Protein AF-A0A3C0JS51-F1 (afdb_monomer)

Sequence (75 aa):
GAALNVIQDKVGLHGALKASLSNLYGYTSDEDGIRHAMLEKPDITFNDAKFLPVSCSAFVNYIKGKAAEANLKMK

Foldseek 3Di:
DVVLVVLCVQLPDDPVNSVVVVVLVVQQPDPLHLPDPPPDDHPDDPCRNVVVVVVVVVVVVVSVVSCVVSVHDDD

Structure (mmCIF, N/CA/C/O backbone):
data_AF-A0A3C0JS51-F1
#
_entry.id   AF-A0A3C0JS51-F1
#
loop_
_atom_site.group_PDB
_atom_site.id
_atom_site.type_symbol
_atom_site.label_atom_id
_atom_site.label_alt_id
_atom_site.label_comp_id
_atom_site.label_asym_id
_atom_site.label_entity_id
_atom_site.label_seq_id
_atom_site.pdbx_PDB_ins_code
_atom_site.Cartn_x
_atom_site.Cartn_y
_atom_site.Cartn_z
_atom_site.occupancy
_atom_site.B_iso_or_equiv
_atom_site.auth_seq_id
_atom_site.auth_comp_id
_atom_site.auth_asym_id
_atom_site.auth_atom_id
_atom_site.pdbx_PDB_model_num
ATOM 1 N N . GLY A 1 1 ? -6.339 -8.462 -2.020 1.00 62.69 1 GLY A N 1
ATOM 2 C CA . GLY A 1 1 ? -5.981 -9.603 -1.145 1.00 62.69 1 GLY A CA 1
ATOM 3 C C . GLY A 1 1 ? -6.929 -9.705 0.040 1.00 62.69 1 GLY A C 1
ATOM 4 O O . GLY A 1 1 ? -7.346 -8.671 0.549 1.00 62.69 1 GLY A O 1
ATOM 5 N N . ALA A 1 2 ? -7.261 -10.922 0.485 1.00 73.25 2 ALA A N 1
ATOM 6 C CA . ALA A 1 2 ? -8.250 -11.177 1.546 1.00 73.25 2 ALA A CA 1
ATOM 7 C C . ALA A 1 2 ? -7.927 -10.480 2.886 1.00 73.25 2 ALA A C 1
ATOM 9 O O . ALA A 1 2 ? -8.828 -9.982 3.557 1.00 73.25 2 ALA A O 1
ATOM 10 N N . ALA A 1 3 ? -6.641 -10.355 3.233 1.00 79.12 3 ALA A N 1
ATOM 11 C CA . ALA A 1 3 ? -6.202 -9.683 4.457 1.00 79.12 3 ALA A CA 1
ATOM 12 C C . ALA A 1 3 ? -6.544 -8.179 4.491 1.00 79.12 3 ALA A C 1
ATOM 14 O O . ALA A 1 3 ? -6.895 -7.656 5.544 1.00 79.12 3 ALA A O 1
ATOM 15 N N . LEU A 1 4 ? -6.505 -7.482 3.346 1.00 81.88 4 LEU A N 1
ATOM 16 C CA . LEU A 1 4 ? -6.809 -6.045 3.286 1.00 81.88 4 LEU A CA 1
ATOM 17 C C . LEU A 1 4 ? -8.285 -5.740 3.577 1.00 81.88 4 LEU A C 1
ATOM 19 O O . LEU A 1 4 ? -8.582 -4.657 4.073 1.00 81.88 4 LEU A O 1
ATOM 23 N N . ASN A 1 5 ? -9.198 -6.679 3.304 1.00 82.94 5 ASN A N 1
ATOM 24 C CA . ASN A 1 5 ? -10.614 -6.530 3.656 1.00 82.94 5 ASN A CA 1
ATOM 25 C C . ASN A 1 5 ? -10.789 -6.516 5.180 1.00 82.94 5 ASN A C 1
ATOM 27 O O . ASN A 1 5 ? -11.370 -5.591 5.727 1.00 82.94 5 ASN A O 1
ATOM 31 N N . VAL A 1 6 ? -10.172 -7.477 5.872 1.00 83.56 6 VAL A N 1
ATOM 32 C CA . VAL A 1 6 ? -10.225 -7.566 7.340 1.00 83.56 6 VAL A CA 1
ATOM 33 C C . VAL A 1 6 ? -9.608 -6.331 8.001 1.00 83.56 6 VAL A C 1
ATOM 35 O O . VAL A 1 6 ? -10.109 -5.847 9.013 1.00 83.56 6 VAL A O 1
ATOM 38 N N . ILE A 1 7 ? -8.513 -5.818 7.437 1.00 82.38 7 ILE A N 1
ATOM 39 C CA . ILE A 1 7 ? -7.866 -4.593 7.917 1.00 82.38 7 ILE A CA 1
ATOM 40 C C . ILE A 1 7 ? -8.794 -3.392 7.707 1.00 82.38 7 ILE A C 1
ATOM 42 O O . ILE A 1 7 ? -8.993 -2.618 8.636 1.00 82.38 7 ILE A O 1
ATOM 46 N N . GLN A 1 8 ? -9.404 -3.251 6.529 1.00 84.62 8 GLN A N 1
ATOM 47 C CA . GLN A 1 8 ? -10.364 -2.178 6.267 1.00 84.62 8 GLN A CA 1
ATOM 48 C C . GLN A 1 8 ? -11.485 -2.150 7.314 1.00 84.62 8 GLN A C 1
ATOM 50 O O . GLN A 1 8 ? -11.740 -1.087 7.879 1.00 84.62 8 GLN A O 1
ATOM 55 N N . ASP A 1 9 ? -12.081 -3.304 7.610 1.00 83.25 9 ASP A N 1
ATOM 56 C CA . ASP A 1 9 ? -13.219 -3.406 8.529 1.00 83.25 9 ASP A CA 1
ATOM 57 C C . ASP A 1 9 ? -12.833 -3.110 9.988 1.00 83.25 9 ASP A C 1
ATOM 59 O O . ASP A 1 9 ? -13.643 -2.593 10.753 1.00 83.25 9 ASP A O 1
ATOM 63 N N . LYS A 1 10 ? -11.59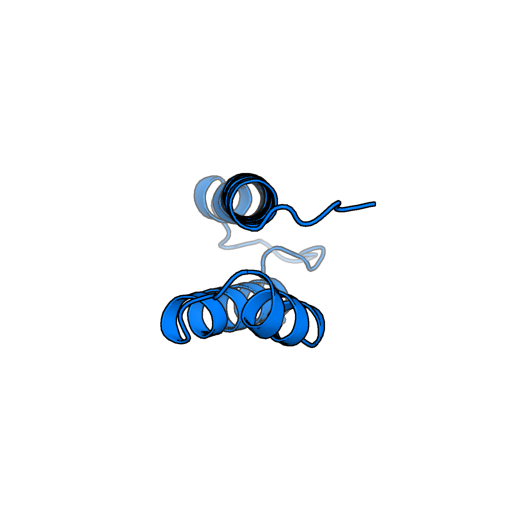2 -3.423 10.388 1.00 83.31 10 LYS A N 1
ATOM 64 C CA . LYS A 1 10 ? -11.131 -3.288 11.780 1.00 83.31 10 LYS A CA 1
ATOM 65 C C . LYS A 1 10 ? -10.457 -1.956 12.098 1.00 83.31 10 LYS A C 1
ATOM 67 O O . LYS A 1 10 ? -10.657 -1.431 13.186 1.00 83.31 10 LYS A O 1
ATOM 72 N N . VAL A 1 11 ? -9.628 -1.430 11.195 1.00 83.44 11 VAL A N 1
ATOM 73 C CA . VAL A 1 11 ? -8.825 -0.211 11.433 1.00 83.44 11 VAL A CA 1
ATOM 74 C C . VAL A 1 11 ? -9.238 0.984 10.570 1.00 83.44 11 VAL A C 1
ATOM 76 O O . VAL A 1 11 ? -8.638 2.053 10.693 1.00 83.44 11 VAL A O 1
ATOM 79 N N . GLY A 1 12 ? -10.263 0.842 9.724 1.00 81.50 12 GLY A N 1
ATOM 80 C CA . GLY A 1 12 ? -10.792 1.947 8.923 1.00 81.50 12 GLY A CA 1
ATOM 81 C C . GLY A 1 12 ? -9.832 2.376 7.816 1.00 81.50 12 GLY A C 1
ATOM 82 O O . GLY A 1 12 ? -9.417 3.532 7.745 1.00 81.50 12 GLY A O 1
ATOM 83 N N . LEU A 1 13 ? -9.444 1.435 6.954 1.00 85.56 13 LEU A N 1
ATOM 84 C CA . LEU A 1 13 ? -8.561 1.723 5.822 1.00 85.56 13 LEU A CA 1
ATOM 85 C C . LEU A 1 13 ? -9.332 2.445 4.707 1.00 85.56 13 LEU A C 1
ATOM 87 O O . LEU A 1 13 ? -10.339 1.937 4.216 1.00 85.56 13 LEU A O 1
ATOM 91 N N . HIS A 1 14 ? -8.840 3.600 4.256 1.00 89.06 14 HIS A N 1
ATOM 92 C CA . HIS A 1 14 ? -9.452 4.312 3.132 1.00 89.06 14 HIS A CA 1
ATOM 93 C C . HIS A 1 14 ? -9.436 3.451 1.855 1.00 89.06 14 HIS A C 1
ATOM 95 O O . HIS A 1 14 ? -8.419 2.831 1.528 1.00 89.06 14 HIS A O 1
ATOM 101 N N . GLY A 1 15 ? -10.535 3.448 1.092 1.00 88.69 15 GLY A N 1
ATOM 102 C CA . GLY A 1 15 ? -10.689 2.595 -0.095 1.00 88.69 15 GLY A CA 1
ATOM 103 C C . GLY A 1 15 ? -9.584 2.788 -1.141 1.00 88.69 15 GLY A C 1
ATOM 104 O O . GLY A 1 15 ? -9.066 1.813 -1.680 1.00 88.69 15 GLY A O 1
ATOM 105 N N . ALA A 1 16 ? -9.142 4.032 -1.353 1.00 89.88 16 ALA A N 1
ATOM 106 C CA . ALA A 1 16 ? -8.031 4.329 -2.263 1.00 89.88 16 ALA A CA 1
ATOM 107 C C . ALA A 1 16 ? -6.696 3.709 -1.803 1.00 89.88 16 ALA A C 1
ATOM 109 O O . ALA A 1 16 ? -5.944 3.191 -2.624 1.00 89.88 16 ALA A O 1
ATOM 110 N N . LEU A 1 17 ? -6.423 3.704 -0.492 1.00 87.75 17 LEU A N 1
ATOM 111 C CA . LEU A 1 17 ? -5.203 3.113 0.067 1.00 87.75 17 LEU A CA 1
ATOM 112 C C . LEU A 1 17 ? -5.228 1.581 -0.040 1.00 87.75 17 LEU A C 1
ATOM 114 O O . LEU A 1 17 ? -4.225 0.948 -0.350 1.00 87.75 17 LEU A O 1
ATOM 118 N N . LYS A 1 18 ? -6.394 0.962 0.151 1.00 88.44 18 LYS A N 1
ATOM 119 C CA . LYS A 1 18 ? -6.573 -0.473 -0.109 1.00 88.44 18 LYS A CA 1
ATOM 120 C C . LYS A 1 18 ? -6.319 -0.833 -1.575 1.00 88.44 18 LYS A C 1
ATOM 122 O O . LYS A 1 18 ? -5.690 -1.858 -1.857 1.00 88.44 18 LYS A O 1
ATOM 127 N N . ALA A 1 19 ? -6.847 -0.025 -2.494 1.00 90.25 19 ALA A N 1
ATOM 128 C CA . ALA A 1 19 ? -6.685 -0.237 -3.926 1.00 90.25 19 ALA A CA 1
ATOM 129 C C . ALA A 1 19 ? -5.213 -0.105 -4.340 1.00 90.25 19 ALA A C 1
ATOM 131 O O . ALA A 1 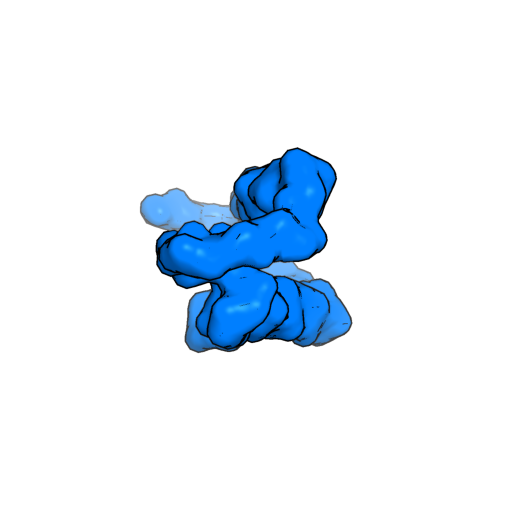19 ? -4.697 -0.994 -5.014 1.00 90.25 19 ALA A O 1
ATOM 132 N N . SER A 1 20 ? -4.507 0.925 -3.857 1.00 89.81 20 SER A N 1
ATOM 133 C CA . SER A 1 20 ? -3.082 1.107 -4.157 1.00 89.81 20 SER A CA 1
ATOM 134 C C . SER A 1 20 ? -2.228 -0.061 -3.660 1.00 89.81 20 SER A C 1
ATOM 136 O O . SER A 1 20 ? -1.393 -0.559 -4.408 1.00 89.81 20 SER A O 1
ATOM 138 N N . LEU A 1 21 ? -2.484 -0.573 -2.452 1.00 88.62 21 LEU A N 1
ATOM 139 C CA . LEU A 1 21 ? -1.780 -1.741 -1.906 1.00 88.62 21 LEU A CA 1
ATOM 140 C C . LEU A 1 21 ? -2.074 -3.027 -2.687 1.00 88.62 21 LEU A C 1
ATOM 142 O O . LEU A 1 21 ? -1.189 -3.864 -2.855 1.00 88.62 21 LEU A O 1
ATOM 146 N N . SER A 1 22 ? -3.309 -3.191 -3.170 1.00 87.81 22 SER A N 1
ATOM 147 C CA . SER A 1 22 ? -3.683 -4.345 -3.997 1.00 87.81 22 SER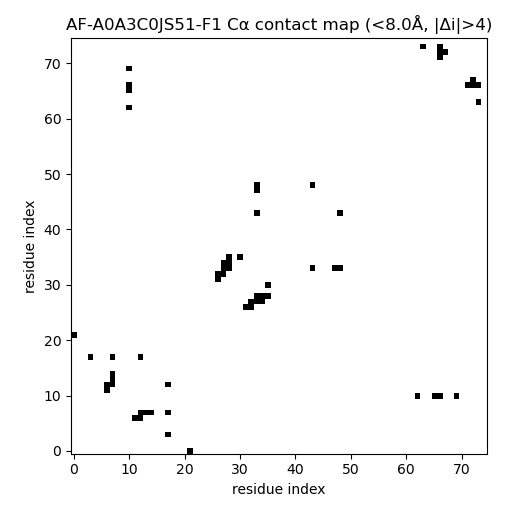 A CA 1
ATOM 148 C C . SER A 1 22 ? -2.985 -4.305 -5.356 1.00 87.81 22 SER A C 1
ATOM 150 O O . SER A 1 22 ? -2.446 -5.323 -5.783 1.00 87.81 22 SER A O 1
ATOM 152 N N . ASN A 1 23 ? -2.935 -3.130 -5.988 1.00 88.12 23 ASN A N 1
ATOM 153 C CA . ASN A 1 23 ? -2.236 -2.931 -7.257 1.00 88.12 23 ASN A CA 1
ATOM 154 C C . ASN A 1 23 ? -0.723 -3.092 -7.097 1.00 88.12 23 ASN A C 1
ATOM 156 O O . ASN A 1 23 ? -0.092 -3.730 -7.930 1.00 88.12 23 ASN A O 1
ATOM 160 N N . LEU A 1 24 ? -0.150 -2.581 -6.002 1.00 86.25 24 LEU A N 1
ATOM 161 C CA . LEU A 1 24 ? 1.266 -2.756 -5.693 1.00 86.25 24 LEU A CA 1
ATOM 162 C C . LEU A 1 24 ? 1.618 -4.237 -5.522 1.00 86.25 24 LEU A C 1
ATOM 164 O O . LEU A 1 24 ? 2.599 -4.706 -6.089 1.00 86.25 24 LEU A O 1
ATOM 168 N N . TYR A 1 25 ? 0.800 -4.992 -4.784 1.00 83.50 25 TYR A N 1
ATOM 169 C CA . TYR A 1 25 ? 0.991 -6.435 -4.656 1.00 83.50 25 TYR A CA 1
ATOM 170 C C . TYR A 1 25 ? 0.926 -7.143 -6.018 1.00 83.50 25 TYR A C 1
ATOM 172 O O . TYR A 1 25 ? 1.774 -7.994 -6.289 1.00 83.50 25 TYR A O 1
ATOM 180 N N . GLY A 1 26 ? -0.030 -6.753 -6.870 1.00 83.69 26 GLY A N 1
ATOM 181 C CA . GLY A 1 26 ? -0.155 -7.235 -8.249 1.00 83.69 26 GLY A CA 1
ATOM 182 C C . GLY A 1 26 ? 1.105 -6.975 -9.073 1.00 83.69 26 GLY A C 1
ATOM 183 O O . GLY A 1 26 ? 1.705 -7.932 -9.543 1.00 83.69 26 GLY A O 1
ATOM 184 N N . TYR A 1 27 ? 1.567 -5.721 -9.132 1.00 81.19 27 TYR A N 1
ATOM 185 C CA . TYR A 1 27 ? 2.808 -5.328 -9.817 1.00 81.19 27 TYR A CA 1
ATOM 186 C C . TYR A 1 27 ? 4.005 -6.183 -9.390 1.00 81.19 27 TYR A C 1
ATOM 188 O O . TYR A 1 27 ? 4.780 -6.643 -10.216 1.00 81.19 27 TYR A O 1
ATOM 196 N N . THR A 1 28 ? 4.144 -6.450 -8.091 1.00 77.75 28 THR A N 1
ATOM 197 C CA . THR A 1 28 ? 5.279 -7.249 -7.607 1.00 77.75 28 THR A CA 1
ATOM 198 C C . THR A 1 28 ? 5.141 -8.752 -7.817 1.00 77.75 28 THR A C 1
ATOM 200 O O . THR A 1 28 ? 6.117 -9.457 -7.589 1.0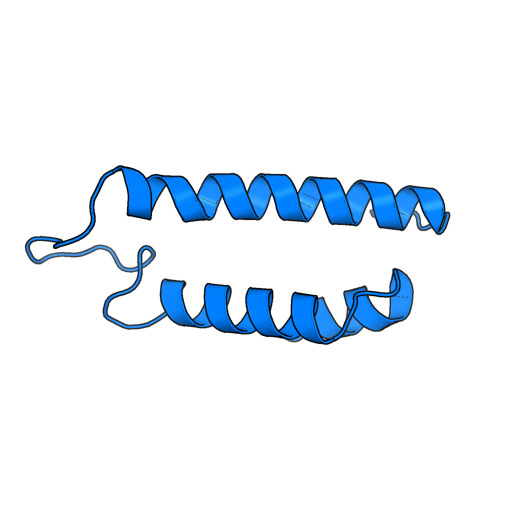0 77.75 28 THR A O 1
ATOM 203 N N . SER A 1 29 ? 3.957 -9.243 -8.188 1.00 74.69 29 SER A N 1
ATOM 204 C CA . SER A 1 29 ? 3.673 -10.674 -8.380 1.00 74.69 29 SER A CA 1
ATOM 205 C C . SER A 1 29 ? 3.557 -11.076 -9.853 1.00 74.69 29 SER A C 1
ATOM 207 O O . SER A 1 29 ? 3.532 -12.274 -10.134 1.00 74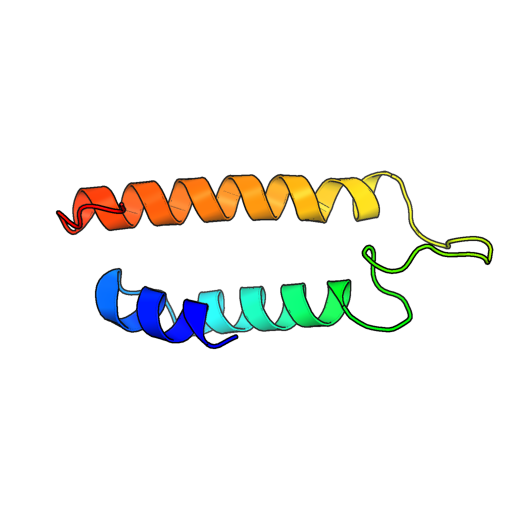.69 29 SER A O 1
ATOM 209 N N . ASP A 1 30 ? 3.457 -10.100 -10.756 1.00 73.88 30 ASP A N 1
ATOM 210 C CA . ASP A 1 30 ? 3.393 -10.304 -12.205 1.00 73.88 30 ASP A CA 1
ATOM 211 C C . ASP A 1 30 ? 4.744 -10.782 -12.774 1.00 73.88 30 ASP A C 1
ATOM 213 O O . ASP A 1 30 ? 5.762 -10.675 -12.085 1.00 73.88 30 ASP A O 1
ATOM 217 N N . GLU A 1 31 ? 4.761 -11.329 -13.995 1.00 56.03 31 GLU A N 1
ATOM 218 C CA . GLU A 1 31 ? 5.943 -11.967 -14.618 1.00 56.03 31 GLU A CA 1
ATOM 219 C C . GLU A 1 31 ? 7.165 -11.028 -14.737 1.00 56.03 31 GLU A C 1
ATOM 221 O O . GLU A 1 31 ? 8.296 -11.501 -14.644 1.00 56.03 31 GLU A O 1
ATOM 226 N N . ASP A 1 32 ? 6.955 -9.707 -14.784 1.00 60.62 32 ASP A N 1
ATOM 227 C CA . ASP A 1 32 ? 8.012 -8.672 -14.769 1.00 60.62 32 ASP A CA 1
ATOM 228 C C . ASP A 1 32 ? 8.281 -8.069 -13.369 1.00 60.62 32 ASP A C 1
ATOM 230 O O . ASP A 1 32 ? 9.009 -7.085 -13.201 1.00 60.62 32 ASP A O 1
ATOM 234 N N . GLY A 1 33 ? 7.654 -8.623 -12.332 1.00 61.06 33 GLY A N 1
ATOM 235 C CA . GLY A 1 33 ? 7.677 -8.107 -10.971 1.00 61.06 33 GLY A CA 1
ATOM 236 C C . GLY A 1 33 ? 8.923 -8.495 -10.168 1.00 61.06 33 GLY A C 1
ATOM 237 O O . GLY A 1 33 ? 9.559 -9.526 -10.362 1.00 61.06 33 GLY A O 1
ATOM 238 N N . ILE A 1 34 ? 9.211 -7.697 -9.140 1.00 68.12 34 ILE A N 1
ATOM 239 C CA . ILE A 1 34 ? 10.392 -7.782 -8.254 1.00 68.12 34 ILE A CA 1
ATOM 240 C C . ILE A 1 34 ? 10.468 -9.083 -7.398 1.00 68.12 34 ILE A C 1
ATOM 242 O O . ILE A 1 34 ? 11.354 -9.210 -6.551 1.00 68.12 34 ILE A O 1
ATOM 246 N N . ARG A 1 35 ? 9.523 -10.033 -7.522 1.00 61.47 35 ARG A N 1
ATOM 247 C CA . ARG A 1 35 ? 9.483 -11.284 -6.724 1.00 61.47 35 ARG A CA 1
ATOM 248 C C . ARG A 1 35 ? 9.938 -12.541 -7.456 1.00 61.47 35 ARG A C 1
ATOM 250 O O . ARG A 1 35 ? 10.291 -13.500 -6.769 1.00 61.47 35 ARG A O 1
ATOM 257 N N . HIS A 1 36 ? 9.895 -12.585 -8.784 1.00 60.56 36 HIS A N 1
ATOM 258 C CA . HIS A 1 36 ? 10.362 -13.767 -9.508 1.00 60.56 36 HIS A CA 1
ATOM 259 C C . HIS A 1 36 ? 11.885 -13.728 -9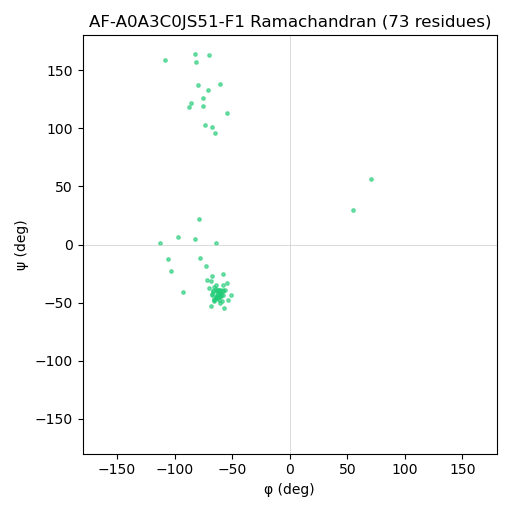.594 1.00 60.56 36 HIS A C 1
ATOM 261 O O . HIS A 1 36 ? 12.480 -12.672 -9.796 1.00 60.56 36 HIS A O 1
ATOM 267 N N . ALA A 1 37 ? 12.535 -14.872 -9.375 1.00 56.62 37 ALA A N 1
ATOM 268 C CA . ALA A 1 37 ? 13.972 -14.995 -9.574 1.00 56.62 37 ALA A CA 1
ATOM 269 C C . ALA A 1 37 ? 14.249 -14.788 -11.069 1.00 56.62 37 ALA A C 1
ATOM 271 O O . ALA A 1 37 ? 14.070 -15.705 -11.866 1.00 56.62 37 ALA A O 1
ATOM 272 N N . MET A 1 38 ? 14.599 -13.560 -11.448 1.00 60.88 38 MET A N 1
ATOM 273 C CA . MET A 1 38 ? 14.830 -13.184 -12.837 1.00 60.88 38 MET A CA 1
ATOM 274 C C . MET A 1 38 ? 16.080 -13.908 -13.345 1.00 60.88 38 MET A C 1
ATOM 276 O O . MET A 1 38 ? 17.210 -13.550 -13.017 1.00 60.88 38 MET A O 1
ATOM 280 N N . LEU A 1 39 ? 15.852 -14.989 -14.095 1.00 57.66 39 LEU A N 1
ATOM 281 C CA . LEU A 1 39 ? 16.888 -15.768 -14.778 1.00 57.66 39 LEU A CA 1
ATOM 282 C C . LEU A 1 39 ? 17.457 -15.010 -15.992 1.00 57.66 39 LEU A C 1
ATOM 284 O O . LEU A 1 39 ? 18.558 -15.320 -16.443 1.00 57.66 39 LEU A O 1
ATOM 288 N N . GLU A 1 40 ? 16.736 -13.999 -16.484 1.00 59.44 40 GLU A N 1
ATOM 289 C CA . GLU A 1 40 ? 17.155 -13.088 -17.551 1.00 59.44 40 GLU A CA 1
ATOM 290 C C . GLU A 1 40 ? 17.465 -11.685 -17.005 1.00 59.44 40 GLU A C 1
ATOM 292 O O . GLU A 1 40 ? 17.059 -11.326 -15.901 1.00 59.44 40 GLU A O 1
ATOM 297 N N . LYS A 1 41 ? 18.250 -10.905 -17.762 1.00 57.88 41 LYS A N 1
ATOM 298 C CA . LYS A 1 41 ? 18.787 -9.595 -17.358 1.00 57.88 41 LYS A CA 1
ATOM 299 C C . LYS A 1 41 ? 17.648 -8.656 -16.908 1.00 57.88 41 LYS A C 1
ATOM 301 O O . LYS A 1 41 ? 16.860 -8.253 -17.758 1.00 57.88 41 LYS A O 1
ATOM 306 N N . PRO A 1 42 ? 17.566 -8.272 -15.623 1.00 64.62 42 PRO A N 1
ATOM 307 C CA . PRO A 1 42 ? 16.525 -7.364 -15.163 1.00 64.62 42 PRO A CA 1
ATOM 308 C C . PRO A 1 42 ? 16.768 -5.950 -15.698 1.00 64.62 42 PRO A C 1
ATOM 310 O O . PRO A 1 42 ? 17.853 -5.409 -15.487 1.00 64.62 42 PRO A O 1
ATOM 313 N N . ASP A 1 43 ? 15.735 -5.303 -16.237 1.00 71.25 43 ASP A N 1
ATOM 314 C CA . ASP A 1 43 ? 15.640 -3.831 -16.293 1.00 71.25 43 ASP A CA 1
ATOM 315 C C . ASP A 1 43 ? 15.200 -3.244 -14.925 1.00 71.25 43 ASP A C 1
ATOM 317 O O . ASP A 1 43 ? 14.688 -2.131 -14.829 1.00 71.25 43 ASP A O 1
ATOM 321 N N . ILE A 1 44 ? 15.401 -3.993 -13.831 1.00 75.44 44 ILE A N 1
ATOM 322 C CA . ILE A 1 44 ? 15.129 -3.566 -12.452 1.00 75.44 44 ILE A CA 1
ATOM 323 C C . ILE A 1 44 ? 16.339 -2.811 -11.909 1.0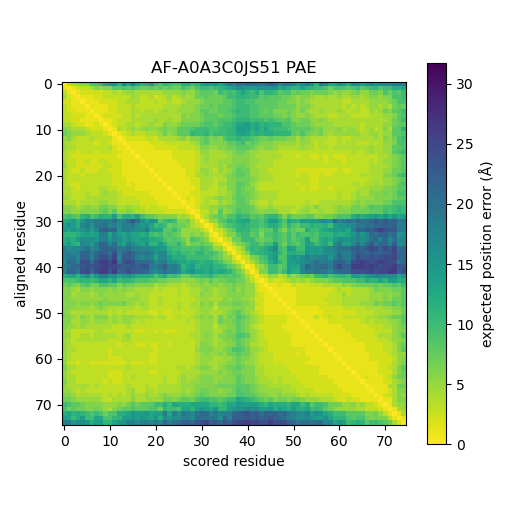0 75.44 44 ILE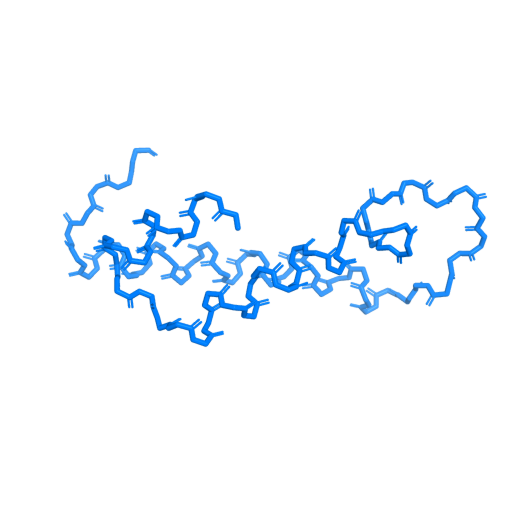 A C 1
ATOM 325 O O . ILE A 1 44 ? 17.442 -3.353 -11.794 1.00 75.44 44 ILE A O 1
ATOM 329 N N . THR A 1 45 ? 16.127 -1.565 -11.493 1.00 82.94 45 THR A N 1
ATOM 330 C CA . THR A 1 45 ? 17.159 -0.798 -10.798 1.00 82.94 45 THR A CA 1
ATOM 331 C C . THR A 1 45 ? 17.196 -1.147 -9.310 1.00 82.94 45 THR A C 1
ATOM 333 O O . THR A 1 45 ? 16.243 -1.664 -8.721 1.00 82.94 45 THR A O 1
ATOM 336 N N . PHE A 1 46 ? 18.289 -0.780 -8.640 1.00 84.06 46 PHE A N 1
ATOM 337 C CA . PHE A 1 46 ? 18.361 -0.852 -7.178 1.00 84.06 46 PHE A CA 1
ATOM 338 C C . PHE A 1 46 ? 17.214 -0.085 -6.493 1.00 84.06 46 PHE A C 1
ATOM 340 O O . PHE A 1 46 ? 16.742 -0.496 -5.432 1.00 84.06 46 PHE A O 1
ATOM 347 N N . ASN A 1 47 ? 16.749 1.016 -7.093 1.00 85.31 47 ASN A N 1
ATOM 348 C CA . ASN A 1 47 ? 15.656 1.810 -6.539 1.00 85.31 47 ASN A CA 1
ATOM 349 C C . ASN A 1 47 ? 14.331 1.043 -6.579 1.00 85.31 47 ASN A C 1
ATOM 351 O O . ASN A 1 47 ? 13.620 1.030 -5.572 1.00 85.31 47 ASN A O 1
ATOM 355 N N . ASP A 1 48 ? 14.047 0.354 -7.684 1.00 81.00 48 ASP A N 1
ATOM 356 C CA . ASP A 1 48 ? 12.846 -0.473 -7.836 1.00 81.00 48 ASP A CA 1
ATOM 357 C C . ASP A 1 48 ? 12.865 -1.624 -6.824 1.00 81.00 48 ASP A C 1
ATOM 359 O O . ASP A 1 48 ? 11.912 -1.813 -6.066 1.00 81.00 48 ASP A O 1
ATOM 363 N N . ALA A 1 49 ? 14.008 -2.310 -6.697 1.00 82.31 49 ALA A N 1
ATOM 364 C CA . ALA A 1 49 ? 14.191 -3.382 -5.721 1.00 82.31 49 ALA A CA 1
ATOM 365 C C . ALA A 1 49 ? 14.015 -2.907 -4.266 1.00 82.31 49 ALA A C 1
ATOM 367 O O . ALA A 1 49 ? 13.408 -3.594 -3.440 1.00 82.31 49 ALA A O 1
ATOM 368 N N . LYS A 1 50 ? 14.520 -1.711 -3.937 1.00 86.12 50 LYS A N 1
ATOM 369 C CA . LYS A 1 50 ? 14.425 -1.125 -2.592 1.00 86.12 50 LYS A CA 1
ATOM 370 C C . LYS A 1 50 ? 13.012 -0.656 -2.246 1.00 86.12 50 LYS A C 1
ATOM 372 O O . LYS A 1 50 ? 12.640 -0.662 -1.068 1.00 86.12 50 LYS A O 1
ATOM 377 N N . PHE A 1 51 ? 12.231 -0.237 -3.237 1.00 85.94 51 PHE A N 1
ATOM 378 C CA . PHE A 1 51 ? 10.914 0.352 -3.022 1.00 85.94 51 PHE A CA 1
ATOM 379 C C . PHE A 1 51 ? 9.968 -0.587 -2.264 1.00 85.94 51 PHE A C 1
ATOM 381 O O . PHE A 1 51 ? 9.288 -0.157 -1.325 1.00 85.94 51 PHE A O 1
ATOM 388 N N . LEU A 1 52 ? 9.949 -1.874 -2.619 1.00 84.12 52 LEU A N 1
ATOM 389 C CA . LEU A 1 52 ? 8.999 -2.827 -2.050 1.00 84.12 52 LEU A CA 1
ATOM 390 C C . LEU A 1 52 ? 9.249 -3.122 -0.555 1.00 84.12 52 LEU A C 1
ATOM 392 O O . LEU A 1 52 ? 8.309 -2.942 0.227 1.00 84.12 52 LEU A O 1
ATOM 396 N N . PRO A 1 53 ? 10.462 -3.509 -0.099 1.00 85.44 53 PRO A N 1
ATOM 397 C CA . PRO A 1 53 ? 10.734 -3.719 1.326 1.00 85.44 53 PRO A CA 1
ATOM 398 C C . PRO A 1 53 ? 10.467 -2.480 2.191 1.00 85.44 53 PRO A C 1
ATOM 400 O O . PRO A 1 53 ? 9.914 -2.593 3.290 1.00 85.44 53 PRO A O 1
ATOM 403 N N . VAL A 1 54 ? 10.820 -1.290 1.692 1.00 91.62 54 VAL A N 1
ATOM 404 C CA . VAL A 1 54 ? 10.587 -0.023 2.405 1.00 91.62 54 VAL A CA 1
ATOM 405 C C . VAL A 1 54 ? 9.090 0.256 2.535 1.00 91.62 54 VAL A C 1
ATOM 407 O O . VAL A 1 54 ? 8.611 0.521 3.639 1.00 91.62 54 VAL A O 1
ATOM 410 N N . SER A 1 55 ? 8.335 0.124 1.443 1.00 90.38 55 SER A N 1
ATOM 411 C CA . SER A 1 55 ? 6.883 0.339 1.435 1.00 90.38 55 SER A CA 1
ATOM 412 C C . SER A 1 55 ? 6.149 -0.657 2.337 1.00 90.38 55 SER A C 1
ATOM 414 O O . SER A 1 55 ? 5.252 -0.268 3.084 1.00 90.38 55 SER A O 1
ATOM 416 N N . CYS A 1 56 ? 6.569 -1.928 2.351 1.00 87.50 56 CYS A N 1
ATOM 417 C CA . CYS A 1 56 ? 6.023 -2.942 3.258 1.00 87.50 56 CYS A CA 1
ATOM 418 C C . CYS A 1 56 ? 6.281 -2.589 4.727 1.00 87.50 56 CYS A C 1
ATOM 420 O O . CYS A 1 56 ? 5.378 -2.693 5.558 1.00 87.50 56 CYS A O 1
ATOM 422 N N . SER A 1 57 ? 7.495 -2.137 5.047 1.00 92.00 57 SER A N 1
ATOM 423 C CA . SER A 1 57 ? 7.868 -1.739 6.410 1.00 92.00 57 SER A CA 1
ATOM 424 C C . SER A 1 57 ? 7.048 -0.539 6.887 1.00 92.00 57 SER A C 1
ATOM 426 O O . SER A 1 57 ? 6.493 -0.558 7.988 1.00 92.00 57 SER A O 1
ATOM 428 N N . ALA A 1 58 ? 6.912 0.483 6.038 1.00 92.69 58 ALA A N 1
ATOM 429 C CA . ALA A 1 58 ? 6.080 1.649 6.315 1.00 92.69 58 ALA A CA 1
ATOM 430 C C . ALA A 1 58 ? 4.608 1.258 6.520 1.00 92.69 58 ALA A C 1
ATOM 432 O O . ALA A 1 58 ? 3.984 1.689 7.490 1.00 92.69 58 ALA A O 1
ATOM 433 N N . PHE A 1 59 ? 4.072 0.386 5.662 1.00 89.00 59 PHE A N 1
ATOM 434 C CA . PHE A 1 59 ? 2.698 -0.099 5.761 1.00 89.00 59 PHE A CA 1
ATOM 435 C C . PHE A 1 59 ? 2.434 -0.857 7.068 1.00 89.00 59 PHE A C 1
ATOM 437 O O . PHE A 1 59 ? 1.462 -0.563 7.761 1.00 89.00 59 PHE A O 1
ATOM 444 N N . VAL A 1 60 ? 3.305 -1.795 7.451 1.00 89.25 60 VAL A N 1
ATOM 445 C CA . VAL A 1 60 ? 3.153 -2.546 8.709 1.00 89.25 60 VAL A CA 1
ATOM 446 C C . VAL A 1 60 ? 3.173 -1.605 9.913 1.00 89.25 60 VAL A C 1
ATOM 448 O O . VAL A 1 60 ? 2.349 -1.753 10.817 1.00 89.25 60 VAL A O 1
ATOM 451 N N . ASN A 1 61 ? 4.073 -0.620 9.922 1.00 92.12 61 ASN A N 1
ATOM 452 C CA . ASN A 1 61 ? 4.130 0.378 10.990 1.00 92.12 61 ASN A CA 1
ATOM 453 C C . ASN A 1 61 ? 2.858 1.231 11.048 1.00 92.12 61 ASN A C 1
ATOM 455 O O . ASN A 1 61 ? 2.316 1.439 12.133 1.00 92.12 61 ASN A O 1
ATOM 459 N N . TYR A 1 62 ? 2.335 1.654 9.896 1.00 90.44 62 TYR A N 1
ATOM 460 C CA . TYR A 1 62 ? 1.066 2.373 9.816 1.00 90.44 62 TYR A CA 1
ATOM 461 C C . TYR A 1 62 ? -0.094 1.551 10.395 1.00 90.44 62 TYR A C 1
ATOM 463 O O . TYR A 1 62 ? -0.827 2.040 11.252 1.00 90.44 62 TYR A O 1
ATOM 471 N N . ILE A 1 63 ? -0.228 0.278 10.001 1.00 88.31 63 ILE A N 1
ATOM 472 C CA . ILE A 1 63 ? -1.287 -0.602 10.519 1.00 88.31 63 ILE A CA 1
ATOM 473 C C . ILE A 1 63 ? -1.149 -0.827 12.025 1.00 88.31 63 ILE A C 1
ATOM 475 O O . ILE A 1 63 ? -2.158 -0.812 12.726 1.00 88.31 63 ILE A O 1
ATOM 479 N N . LYS A 1 64 ? 0.074 -0.980 12.547 1.00 88.88 64 LYS A N 1
ATOM 480 C CA . LYS A 1 64 ? 0.311 -1.061 13.997 1.00 88.88 64 LYS A CA 1
ATOM 481 C C . LYS A 1 64 ? -0.156 0.198 14.728 1.00 88.88 64 LYS A C 1
ATOM 483 O O . LYS A 1 64 ? -0.824 0.071 15.750 1.00 88.88 64 LYS A O 1
ATOM 488 N N . GLY A 1 65 ? 0.137 1.383 14.191 1.00 91.06 65 GLY A N 1
ATOM 489 C CA . GLY A 1 65 ? -0.342 2.654 14.743 1.00 91.06 65 GLY A CA 1
ATOM 490 C C . GLY A 1 65 ? -1.868 2.736 14.757 1.00 91.06 65 GLY A C 1
ATOM 491 O O . GLY A 1 65 ? -2.467 2.945 15.809 1.00 91.06 65 GLY A O 1
ATOM 492 N N . LYS A 1 66 ? -2.511 2.448 13.618 1.00 88.12 66 LYS A N 1
ATOM 493 C CA . LYS A 1 66 ? -3.979 2.421 13.513 1.00 88.12 66 LYS A CA 1
ATOM 494 C C . LYS A 1 66 ? -4.622 1.392 14.446 1.00 88.12 66 LYS A C 1
ATOM 496 O O . LYS A 1 66 ? -5.666 1.665 15.029 1.00 88.12 66 LYS A O 1
ATOM 501 N N . ALA A 1 67 ? -4.011 0.219 14.604 1.00 86.81 67 ALA A N 1
ATOM 502 C CA . ALA A 1 67 ? -4.495 -0.808 15.520 1.00 86.81 67 ALA A CA 1
ATOM 503 C C . ALA A 1 67 ? -4.391 -0.362 16.986 1.00 86.81 67 ALA A C 1
ATOM 505 O O . ALA A 1 67 ? -5.322 -0.604 17.753 1.00 86.81 67 ALA A O 1
ATOM 506 N N . ALA A 1 68 ? -3.306 0.324 17.361 1.00 88.31 68 ALA A N 1
ATOM 507 C CA . ALA A 1 68 ? -3.142 0.890 18.697 1.00 88.31 68 ALA A CA 1
ATOM 508 C C . ALA A 1 68 ? -4.190 1.979 18.991 1.00 88.31 68 ALA A C 1
ATOM 510 O O . ALA A 1 68 ? -4.833 1.925 20.035 1.00 88.31 68 ALA A O 1
ATOM 511 N N . GLU A 1 69 ? -4.433 2.900 18.049 1.00 87.94 69 GLU A N 1
ATOM 512 C CA . GLU A 1 69 ? -5.503 3.912 18.145 1.00 87.94 69 GLU A CA 1
ATOM 513 C C . GLU A 1 69 ? -6.891 3.272 18.314 1.00 87.94 69 GLU A C 1
ATOM 515 O O . GLU A 1 69 ? -7.719 3.749 19.088 1.00 87.94 69 GLU A O 1
ATOM 520 N N . ALA A 1 70 ? -7.137 2.160 17.616 1.00 84.69 70 ALA A N 1
ATOM 521 C CA . ALA A 1 70 ? -8.387 1.407 17.674 1.00 84.69 70 ALA A CA 1
ATOM 522 C C . ALA A 1 70 ? -8.479 0.427 18.865 1.00 84.69 70 ALA A C 1
ATOM 524 O O . ALA A 1 70 ? -9.450 -0.322 18.957 1.00 84.69 70 ALA A O 1
ATOM 525 N N . ASN A 1 71 ? -7.493 0.403 19.775 1.00 84.31 71 ASN A N 1
ATOM 526 C CA . ASN A 1 71 ? -7.407 -0.537 20.906 1.00 84.31 71 ASN A CA 1
ATOM 527 C C . ASN A 1 71 ? -7.482 -2.028 20.501 1.00 84.31 71 ASN A C 1
ATOM 529 O O . ASN A 1 71 ? -7.928 -2.888 21.266 1.00 84.31 71 ASN A O 1
ATOM 533 N N . LEU A 1 72 ? -7.017 -2.361 19.296 1.00 79.88 72 LEU A N 1
ATOM 534 C CA . LEU A 1 72 ? -6.974 -3.726 18.783 1.00 79.88 72 LEU A CA 1
ATOM 535 C C . LEU A 1 72 ? -5.666 -4.404 19.202 1.00 79.88 72 LEU A C 1
ATOM 537 O O . LEU A 1 72 ? -4.578 -4.004 18.790 1.00 79.88 72 LEU A O 1
ATOM 541 N N . LYS A 1 73 ? -5.761 -5.491 19.974 1.00 67.31 73 LYS A N 1
ATOM 542 C CA . LYS A 1 73 ? -4.602 -6.351 20.252 1.00 67.31 73 LYS A CA 1
ATOM 543 C C . LYS A 1 73 ? -4.273 -7.175 19.008 1.00 67.31 73 LYS A C 1
ATOM 545 O O . LYS A 1 73 ? -4.959 -8.154 18.715 1.00 67.31 73 LYS A O 1
ATOM 550 N N . MET A 1 74 ? -3.233 -6.781 18.276 1.00 60.62 74 MET A N 1
ATOM 551 C CA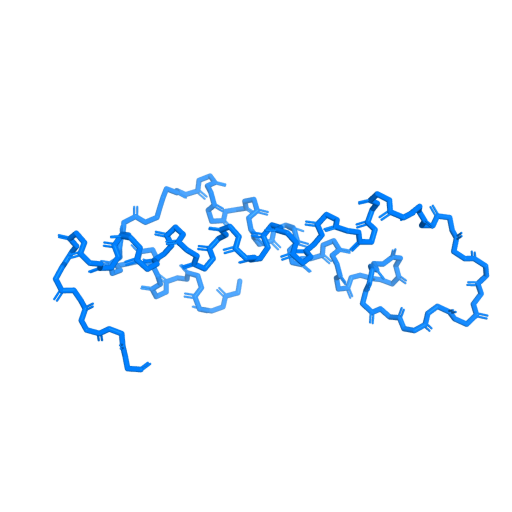 . MET A 1 74 ? -2.649 -7.638 17.243 1.00 60.62 74 MET A CA 1
ATOM 552 C C . MET A 1 74 ? -1.829 -8.731 17.941 1.00 60.62 74 MET A C 1
ATOM 554 O O . MET A 1 74 ? -0.945 -8.409 18.733 1.00 60.62 74 MET A O 1
ATOM 558 N N . LYS A 1 75 ? -2.207 -9.998 17.727 1.00 55.75 75 LYS A N 1
ATOM 559 C CA . LYS A 1 75 ? -1.470 -11.173 18.216 1.00 55.75 75 LYS A CA 1
ATOM 560 C C . LYS A 1 75 ? -0.241 -11.433 17.358 1.00 55.75 75 LYS A C 1
ATOM 562 O O . LYS A 1 75 ? -0.344 -11.200 16.133 1.00 55.75 75 LYS A O 1
#

Radius of gyration: 14.81 Å; Cα contacts (8 Å, |Δi|>4): 31; chains: 1; bounding box: 32×20×38 Å

pLDDT: mean 79.9, std 11.02, range [55.75, 92.69]

Solvent-accessible surface area (backbone atoms only — not comparable to full-atom values): 4576 Å² total; per-residue (Å²): 102,77,67,59,53,59,44,29,78,70,54,67,54,54,69,70,61,55,48,51,52,42,51,51,52,46,54,36,69,39,98,91,14,87,66,58,86,71,90,58,91,72,95,67,47,73,66,63,63,48,46,54,63,52,52,52,51,53,48,52,52,49,52,53,51,40,25,57,77,65,71,49,85,81,128

Secondary structure (DSSP, 8-state):
-HHHHHHHHHH---HHHHHHHHHHHHHHHSTTSTTS--SS-----HHHHHHHHHHHHHHHHHHHHHHHHTT----

Mean predicted aligned error: 6.72 Å